Protein AF-A0A3N1AUM2-F1 (afdb_monomer)

Radius of gyration: 38.96 Å; Cα contacts (8 Å, |Δi|>4): 39; chains: 1; bounding box: 107×40×99 Å

pLDDT: mean 77.84, std 18.92, range [30.28, 96.0]

Mean predicted aligned error: 13.77 Å

Structure (mmCIF, N/CA/C/O backbone):
data_AF-A0A3N1AUM2-F1
#
_entry.id   AF-A0A3N1AUM2-F1
#
loop_
_atom_site.group_PDB
_atom_site.id
_atom_site.type_symbol
_atom_site.label_atom_id
_atom_site.label_alt_id
_atom_site.label_comp_id
_atom_site.label_asym_id
_atom_site.label_entity_id
_atom_site.label_seq_id
_atom_site.pdbx_PDB_ins_code
_atom_site.Cartn_x
_atom_site.Cartn_y
_atom_site.Cartn_z
_atom_site.occupancy
_atom_site.B_iso_or_equiv
_atom_site.auth_seq_id
_atom_site.auth_comp_id
_atom_site.auth_asym_id
_atom_site.auth_atom_id
_atom_site.pdbx_PDB_model_num
ATOM 1 N N . MET A 1 1 ? -75.567 -30.368 52.507 1.00 39.22 1 MET A N 1
ATOM 2 C CA . MET A 1 1 ? -74.490 -29.499 51.997 1.00 39.22 1 MET A CA 1
ATOM 3 C C . MET A 1 1 ? -74.625 -28.166 52.707 1.00 39.22 1 MET A C 1
ATOM 5 O O . MET A 1 1 ? -75.623 -27.485 52.512 1.00 39.22 1 MET A O 1
ATOM 9 N N . ALA A 1 2 ? -73.713 -27.932 53.649 1.00 32.44 2 ALA A N 1
ATOM 10 C CA . ALA A 1 2 ? -73.649 -26.784 54.551 1.00 32.44 2 ALA A CA 1
ATOM 11 C C . ALA A 1 2 ? -73.244 -25.521 53.742 1.00 32.44 2 ALA A C 1
ATOM 13 O O . ALA A 1 2 ? -72.422 -25.667 52.841 1.00 32.44 2 ALA A O 1
ATOM 14 N N . TRP A 1 3 ? -73.976 -24.395 53.803 1.00 35.09 3 TRP A N 1
ATOM 15 C CA . TRP A 1 3 ? -73.815 -23.271 54.763 1.00 35.09 3 TRP A CA 1
ATOM 16 C C . TRP A 1 3 ? -72.482 -22.525 54.511 1.00 35.09 3 TRP A C 1
ATOM 18 O O . TRP A 1 3 ? -71.477 -23.166 54.257 1.00 35.09 3 TRP A O 1
ATOM 28 N N . GLU A 1 4 ? -72.317 -21.206 54.534 1.00 30.28 4 GLU A N 1
ATOM 29 C CA . GLU A 1 4 ? -73.130 -20.067 54.933 1.00 30.28 4 GLU A CA 1
ATOM 30 C C . GLU A 1 4 ? -72.373 -18.794 54.515 1.00 30.28 4 GLU A C 1
ATOM 32 O O . GLU A 1 4 ? -71.166 -18.799 54.268 1.00 30.28 4 GLU A O 1
ATOM 37 N N . TRP A 1 5 ? -73.117 -17.703 54.444 1.00 52.31 5 TRP A N 1
ATOM 38 C CA . TRP A 1 5 ? -72.636 -16.337 54.320 1.00 52.31 5 TRP A CA 1
ATOM 39 C C . TRP A 1 5 ? -71.775 -15.930 55.526 1.00 52.31 5 TRP A C 1
ATOM 41 O O . TRP A 1 5 ? -72.015 -16.427 56.620 1.00 52.31 5 TRP A O 1
ATOM 51 N N . VAL A 1 6 ? -70.868 -14.956 55.359 1.00 41.03 6 VAL A N 1
ATOM 52 C CA . VAL A 1 6 ? -70.891 -13.665 56.093 1.00 41.03 6 VAL A CA 1
ATOM 53 C C . VAL A 1 6 ? -69.713 -12.759 55.667 1.00 41.03 6 VAL A C 1
ATOM 55 O O . VAL A 1 6 ? -68.675 -13.256 55.228 1.00 41.03 6 VAL A O 1
ATOM 58 N N . PRO A 1 7 ? -69.903 -11.424 55.717 1.00 50.06 7 PRO A N 1
ATOM 59 C CA . PRO A 1 7 ? -69.240 -10.428 54.883 1.00 50.06 7 PRO A CA 1
ATOM 60 C C . PRO A 1 7 ? -68.310 -9.466 55.658 1.00 50.06 7 PRO A C 1
ATOM 62 O O . PRO A 1 7 ? -68.190 -9.539 56.872 1.00 50.06 7 PRO A O 1
ATOM 65 N N . VAL A 1 8 ? -67.671 -8.573 54.886 1.00 52.91 8 VAL A N 1
ATOM 66 C CA . VAL A 1 8 ? -67.243 -7.171 55.132 1.00 52.91 8 VAL A CA 1
ATOM 67 C C . VAL A 1 8 ? -66.915 -6.685 56.567 1.00 52.91 8 VAL A C 1
ATOM 69 O O . VAL A 1 8 ? -67.683 -6.857 57.503 1.00 52.91 8 VAL A O 1
ATOM 72 N N . VAL A 1 9 ? -65.832 -5.882 56.613 1.00 41.75 9 VAL A N 1
ATOM 73 C CA . VAL A 1 9 ? -65.293 -4.965 57.653 1.00 41.75 9 VAL A CA 1
ATOM 74 C C . VAL A 1 9 ? -64.069 -5.564 58.369 1.00 41.75 9 VAL A C 1
ATOM 76 O O . VAL A 1 9 ? -64.189 -6.513 59.125 1.00 41.75 9 VAL A O 1
ATOM 79 N N . THR A 1 10 ? -62.843 -5.092 58.114 1.00 36.56 10 THR A N 1
ATOM 80 C CA . THR A 1 10 ? -62.288 -3.906 58.790 1.00 36.56 10 THR A CA 1
ATOM 81 C C . THR A 1 10 ? -61.175 -3.224 57.988 1.00 36.56 10 THR A C 1
ATOM 83 O O . THR A 1 10 ? -60.292 -3.845 57.403 1.00 36.56 10 THR A O 1
ATOM 86 N N . ALA A 1 11 ? -61.225 -1.895 58.002 1.00 44.16 11 ALA A N 1
ATOM 87 C CA . ALA A 1 11 ? -60.145 -1.011 57.614 1.00 44.16 11 ALA A CA 1
ATOM 88 C C . ALA A 1 11 ? -58.853 -1.301 58.399 1.00 44.16 11 ALA A C 1
ATOM 90 O O . ALA A 1 11 ? -58.898 -1.510 59.610 1.00 44.16 11 ALA A O 1
ATOM 91 N N . GLY A 1 12 ? -57.708 -1.205 57.722 1.00 37.22 12 GLY A N 1
ATOM 92 C CA . GLY A 1 12 ? -56.402 -1.085 58.367 1.00 37.22 12 GLY A CA 1
ATOM 93 C C . GLY A 1 12 ? -55.324 -1.956 57.731 1.00 37.22 12 GLY A C 1
ATOM 94 O O . GLY A 1 12 ? -55.327 -3.164 57.899 1.00 37.22 12 GLY A O 1
ATOM 95 N N . VAL A 1 13 ? -54.342 -1.301 57.102 1.00 37.47 13 VAL A N 1
ATOM 96 C CA . VAL A 1 13 ? -53.007 -1.841 56.775 1.00 37.47 13 VAL A CA 1
ATOM 97 C C . VAL A 1 13 ? -52.942 -2.804 55.576 1.00 37.47 13 VAL A C 1
ATOM 99 O O . VAL A 1 13 ? -52.982 -4.011 55.746 1.00 37.47 13 VAL A O 1
ATOM 102 N N . ALA A 1 14 ? -52.737 -2.262 54.365 1.00 36.22 14 ALA A N 1
ATOM 103 C CA . ALA A 1 14 ? -51.874 -2.886 53.333 1.00 36.22 14 ALA A CA 1
ATOM 104 C C . ALA A 1 14 ? -51.715 -2.060 52.040 1.00 36.22 14 ALA A C 1
ATOM 106 O O . ALA A 1 14 ? -50.922 -2.434 51.180 1.00 36.22 14 ALA A O 1
ATOM 107 N N . SER A 1 15 ? -52.387 -0.918 51.859 1.00 32.97 15 SER A N 1
ATOM 108 C CA . SER A 1 15 ? -52.157 -0.075 50.669 1.00 32.97 15 SER A CA 1
ATOM 109 C C . SER A 1 15 ? -50.815 0.678 50.684 1.00 32.97 15 SER A C 1
ATOM 111 O O . SER A 1 15 ? -50.447 1.295 49.689 1.00 32.97 15 SER A O 1
ATOM 113 N N . SER A 1 16 ? -50.025 0.572 51.756 1.00 36.84 16 SER A N 1
ATOM 114 C CA . SER A 1 16 ? -48.652 1.087 51.805 1.00 36.84 16 SER A CA 1
ATOM 115 C C . SER A 1 16 ? -47.612 0.143 51.185 1.00 36.84 16 SER A C 1
ATOM 117 O O . SER A 1 16 ? -46.556 0.618 50.769 1.00 36.84 16 SER A O 1
ATOM 119 N N . ILE A 1 17 ? -47.888 -1.162 51.047 1.00 37.62 17 ILE A N 1
ATOM 120 C CA . ILE A 1 17 ? -46.914 -2.106 50.463 1.00 37.62 17 ILE A CA 1
ATOM 121 C C . ILE A 1 17 ? -46.919 -2.021 48.933 1.00 37.62 17 ILE A C 1
ATOM 123 O O . ILE A 1 17 ? -45.854 -2.058 48.322 1.00 37.62 17 ILE A O 1
ATOM 127 N N . ALA A 1 18 ? -48.081 -1.816 48.303 1.00 37.22 18 ALA A N 1
ATOM 128 C CA . ALA A 1 18 ? -48.152 -1.650 46.850 1.00 37.22 18 ALA A CA 1
ATOM 129 C C . ALA A 1 18 ? -47.466 -0.349 46.393 1.00 37.22 18 ALA A C 1
ATOM 131 O O . ALA A 1 18 ? -46.637 -0.381 45.489 1.00 37.22 18 ALA A O 1
ATOM 132 N N . VAL A 1 19 ? -47.709 0.777 47.076 1.00 41.47 19 VAL A N 1
ATOM 133 C CA . VAL A 1 19 ? -47.053 2.058 46.748 1.00 41.47 19 VAL A CA 1
ATOM 134 C C . VAL A 1 19 ? -45.563 2.043 47.120 1.00 41.47 19 VAL A C 1
ATOM 136 O O . VAL A 1 19 ? -44.735 2.540 46.357 1.00 41.47 19 VAL A O 1
ATOM 139 N N . GLY A 1 20 ? -45.190 1.415 48.244 1.00 37.28 20 GLY A N 1
ATOM 140 C CA . GLY A 1 20 ? -43.790 1.234 48.642 1.00 37.28 20 GLY A CA 1
ATOM 141 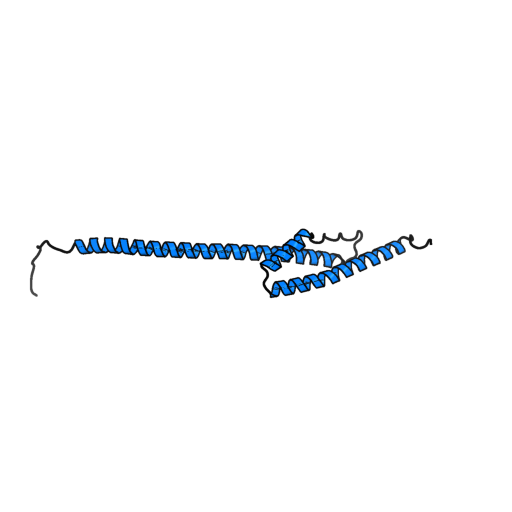C C . GLY A 1 20 ? -43.001 0.343 47.676 1.00 37.28 20 GLY A C 1
ATOM 142 O O . GLY A 1 20 ? -41.868 0.672 47.326 1.00 37.28 20 GLY A O 1
ATOM 143 N N . GLY A 1 21 ? -43.618 -0.734 47.180 1.00 41.56 21 GLY A N 1
ATOM 144 C CA . GLY A 1 21 ? -43.055 -1.620 46.159 1.00 41.56 21 GLY A CA 1
ATOM 145 C C . GLY A 1 21 ? -42.873 -0.931 44.805 1.00 41.56 21 GLY A C 1
ATOM 146 O O . GLY A 1 21 ? -41.842 -1.124 44.164 1.00 41.56 21 GLY A O 1
ATOM 147 N N . THR A 1 22 ? -43.803 -0.060 44.395 1.00 51.31 22 THR A N 1
ATOM 148 C CA . THR A 1 22 ? -43.661 0.739 43.166 1.00 51.31 22 THR A CA 1
ATOM 149 C C . THR A 1 22 ? -42.600 1.835 43.299 1.00 51.31 22 THR A C 1
ATOM 151 O O . THR A 1 22 ? -41.836 2.036 42.362 1.00 51.31 22 THR A O 1
ATOM 154 N N . LEU A 1 23 ? -42.473 2.510 44.449 1.00 51.56 23 LEU A N 1
ATOM 155 C CA . LEU A 1 23 ? -41.428 3.525 44.671 1.00 51.56 23 LEU A CA 1
ATOM 156 C C . LEU A 1 23 ? -40.024 2.914 44.797 1.00 51.56 23 LEU A C 1
ATOM 158 O O . LEU A 1 23 ? -39.072 3.444 44.221 1.00 51.56 23 LEU A O 1
ATOM 162 N N . LEU A 1 24 ? -39.879 1.784 45.497 1.00 52.28 24 LEU A N 1
ATOM 163 C CA . LEU A 1 24 ? -38.610 1.048 45.561 1.00 52.28 24 LEU A CA 1
ATOM 164 C C . LEU A 1 24 ? -38.267 0.402 44.213 1.00 52.28 24 LEU A C 1
ATOM 166 O O . LEU A 1 24 ? -37.113 0.465 43.791 1.00 52.28 24 LEU A O 1
ATOM 170 N N . GLY A 1 25 ? -39.259 -0.137 43.499 1.00 53.44 25 GLY A N 1
ATOM 171 C CA . GLY A 1 25 ? -39.108 -0.659 42.140 1.00 53.44 25 GLY A CA 1
ATOM 172 C C . GLY A 1 25 ? -38.731 0.421 41.123 1.00 53.44 25 GLY A C 1
ATOM 173 O O . GLY A 1 25 ? -37.842 0.197 40.309 1.00 53.44 25 GLY A O 1
ATOM 174 N N . ALA A 1 26 ? -39.313 1.621 41.212 1.00 56.44 26 ALA A N 1
ATOM 175 C CA . ALA A 1 26 ? -38.954 2.763 40.371 1.00 56.44 26 ALA A CA 1
ATOM 176 C C . ALA A 1 26 ? -37.528 3.258 40.658 1.00 56.44 26 ALA A C 1
ATOM 178 O O . ALA A 1 26 ? -36.778 3.560 39.732 1.00 56.44 26 ALA A O 1
ATOM 179 N N . ARG A 1 27 ? -37.106 3.284 41.929 1.00 57.22 27 ARG A N 1
ATOM 180 C CA . ARG A 1 27 ? -35.751 3.714 42.314 1.00 57.22 27 ARG A CA 1
ATOM 181 C C . ARG A 1 27 ? -34.679 2.683 41.937 1.00 57.22 27 ARG A C 1
ATOM 183 O O . ARG A 1 27 ? -33.616 3.060 41.449 1.00 57.22 27 ARG A O 1
ATOM 190 N N . MET A 1 28 ? -34.974 1.390 42.093 1.00 58.41 28 MET A N 1
ATOM 191 C CA . MET A 1 28 ? -34.118 0.293 41.617 1.00 58.41 28 MET A CA 1
ATOM 192 C C . MET A 1 28 ? -34.092 0.220 40.084 1.00 58.41 28 MET A C 1
ATOM 194 O O . MET A 1 28 ? -33.040 -0.034 39.500 1.00 58.41 28 MET A O 1
ATOM 198 N N . GLY A 1 29 ? -35.219 0.514 39.431 1.00 61.00 29 GLY A N 1
ATOM 199 C CA . GLY A 1 29 ? -35.342 0.635 37.982 1.00 61.00 29 GLY A CA 1
ATOM 200 C C . GLY A 1 29 ? -34.513 1.785 37.420 1.00 61.00 29 GLY A C 1
ATOM 201 O O . GLY A 1 29 ? -33.834 1.584 36.423 1.00 61.00 29 GLY A O 1
ATOM 202 N N . HIS A 1 30 ? -34.473 2.943 38.087 1.00 66.56 30 HIS A N 1
ATOM 203 C CA . HIS A 1 30 ? -33.618 4.065 37.685 1.00 66.56 30 HIS A CA 1
ATOM 204 C C . HIS A 1 30 ? -32.129 3.717 37.749 1.00 66.56 30 HIS A C 1
ATOM 206 O O . HIS A 1 30 ? -31.418 3.925 36.771 1.00 66.56 30 HIS A O 1
ATOM 212 N N . LEU A 1 31 ? -31.662 3.099 38.839 1.00 71.94 31 LEU A N 1
ATOM 213 C CA . LEU A 1 31 ? -30.263 2.667 38.946 1.00 71.94 31 LEU A CA 1
ATOM 214 C C . LEU A 1 31 ? -29.914 1.571 37.926 1.00 71.94 31 LEU A C 1
ATOM 216 O O . LEU A 1 31 ? -28.800 1.532 37.403 1.00 71.94 31 LEU A O 1
ATOM 220 N N . HIS A 1 32 ? -30.854 0.673 37.623 1.00 73.12 32 HIS A N 1
ATOM 221 C CA . HIS A 1 32 ? -30.664 -0.358 36.604 1.00 73.12 32 HIS A CA 1
ATOM 222 C C . HIS A 1 32 ? -30.679 0.228 35.184 1.00 73.12 32 HIS A C 1
ATOM 224 O O . HIS A 1 32 ? -29.835 -0.136 34.367 1.00 73.12 32 HIS A O 1
ATOM 230 N N . ALA A 1 33 ? -31.574 1.180 34.913 1.00 73.88 33 ALA A N 1
ATOM 231 C CA . ALA A 1 33 ? -31.668 1.901 33.650 1.00 73.88 33 ALA A CA 1
ATOM 232 C C . ALA A 1 33 ? -30.419 2.751 33.397 1.00 73.88 33 ALA A C 1
ATOM 234 O O . ALA A 1 33 ? -29.895 2.724 32.290 1.00 73.88 33 ALA A O 1
ATOM 235 N N . GLU A 1 34 ? -29.884 3.426 34.416 1.00 78.44 34 GLU A N 1
ATOM 236 C CA . GLU A 1 34 ? -28.617 4.159 34.324 1.00 78.44 34 GLU A CA 1
ATOM 237 C C . GLU A 1 34 ? -27.438 3.224 34.038 1.00 78.44 34 GLU A C 1
ATOM 239 O O . GLU A 1 34 ? -26.602 3.526 33.189 1.00 78.44 34 GLU A O 1
ATOM 244 N N . ARG A 1 35 ? -27.373 2.055 34.689 1.00 79.06 35 ARG A N 1
ATOM 245 C CA . ARG A 1 35 ? -26.326 1.055 34.414 1.00 79.06 35 ARG A CA 1
ATOM 246 C C . ARG A 1 35 ? -26.423 0.498 32.996 1.00 79.06 35 ARG A C 1
ATOM 248 O O . ARG A 1 35 ? -25.400 0.398 32.326 1.00 79.06 35 ARG A O 1
ATOM 255 N N . LEU A 1 36 ? -27.626 0.173 32.525 1.00 82.31 36 LEU A N 1
ATOM 256 C CA . LEU A 1 36 ? -27.867 -0.286 31.153 1.00 82.31 36 LEU A CA 1
ATOM 257 C C . LEU A 1 36 ? -27.560 0.801 30.124 1.00 82.31 36 LEU A C 1
ATOM 259 O O . LEU A 1 36 ? -26.928 0.509 29.114 1.00 82.31 36 LEU A O 1
ATOM 263 N N . ALA A 1 37 ? -27.964 2.045 30.380 1.00 82.31 37 ALA A N 1
ATOM 264 C CA . ALA A 1 37 ? -27.658 3.179 29.518 1.00 82.31 37 ALA A CA 1
ATOM 265 C C . ALA A 1 37 ? -26.144 3.413 29.442 1.00 82.31 37 ALA A C 1
ATOM 267 O O . ALA A 1 37 ? -25.598 3.515 28.349 1.00 82.31 37 ALA A O 1
ATOM 268 N N . ASN A 1 38 ? -25.442 3.394 30.578 1.00 86.31 38 ASN A N 1
ATOM 269 C CA . ASN A 1 38 ? -23.986 3.525 30.614 1.00 86.31 38 ASN A CA 1
ATOM 270 C C . ASN A 1 38 ? -23.277 2.358 29.914 1.00 86.31 38 ASN A C 1
ATOM 272 O O . ASN A 1 38 ? -22.339 2.593 29.157 1.00 86.31 38 ASN A O 1
ATOM 276 N N . ALA A 1 39 ? -23.735 1.119 30.111 1.00 84.88 39 ALA A N 1
ATOM 277 C CA . ALA A 1 39 ? -23.185 -0.049 29.425 1.00 84.88 39 ALA A CA 1
ATOM 278 C C . ALA A 1 39 ? -23.407 0.025 27.904 1.00 84.88 39 ALA A C 1
ATOM 280 O O . ALA A 1 39 ? -22.490 -0.270 27.139 1.00 84.88 39 ALA A O 1
ATOM 281 N N . ARG A 1 40 ? -24.585 0.485 27.456 1.00 82.88 40 ARG A N 1
ATOM 282 C CA . ARG A 1 40 ? -24.869 0.734 26.033 1.00 82.88 40 ARG A CA 1
ATOM 283 C C . ARG A 1 40 ? -23.971 1.826 25.463 1.00 82.88 40 ARG A C 1
ATOM 285 O O . ARG A 1 40 ? -23.325 1.589 24.453 1.00 82.88 40 ARG A O 1
ATOM 292 N N . LEU A 1 41 ? -23.839 2.962 26.148 1.00 88.50 41 LEU A N 1
ATOM 293 C CA . LEU A 1 41 ? -22.955 4.053 25.725 1.00 88.50 41 LEU A CA 1
ATOM 294 C C . LEU A 1 41 ? -21.485 3.613 25.662 1.00 88.50 41 LEU A C 1
ATOM 296 O O . LEU A 1 41 ? -20.755 4.014 24.758 1.00 88.50 41 LEU A O 1
ATOM 300 N N . GLN A 1 42 ? -21.025 2.789 26.608 1.00 89.69 42 GLN A N 1
ATOM 301 C CA . GLN A 1 42 ? -19.677 2.217 26.567 1.00 89.69 42 GLN A CA 1
ATOM 302 C C . GLN A 1 42 ? -19.504 1.273 25.376 1.00 89.69 42 GLN A C 1
ATOM 304 O O . GLN A 1 42 ? -18.511 1.381 24.659 1.00 89.69 42 GLN A O 1
ATOM 309 N N . 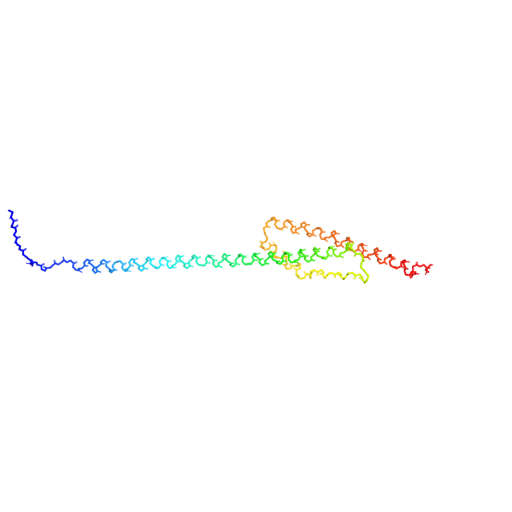HIS A 1 43 ? -20.474 0.394 25.131 1.00 89.81 43 HIS A N 1
ATOM 310 C CA . HIS A 1 43 ? -20.446 -0.519 23.994 1.00 89.81 43 HIS A CA 1
ATOM 311 C C . HIS A 1 43 ? -20.446 0.231 22.655 1.00 89.81 43 HIS A C 1
ATOM 313 O O . HIS A 1 43 ? -19.609 -0.041 21.800 1.00 89.81 43 HIS A O 1
ATOM 319 N N . GLU A 1 44 ? -21.303 1.241 22.503 1.00 89.81 44 GLU A N 1
ATOM 320 C CA . GLU A 1 44 ? -21.350 2.104 21.318 1.00 89.81 44 GLU A CA 1
ATOM 321 C C . GLU A 1 44 ? -20.020 2.827 21.080 1.00 89.81 44 GLU A C 1
ATOM 323 O O . GLU A 1 44 ? -19.560 2.918 19.943 1.00 89.81 44 GLU A O 1
ATOM 328 N N . ARG A 1 45 ? -19.347 3.295 22.140 1.00 91.31 45 ARG A N 1
ATOM 329 C CA . ARG A 1 45 ? -18.014 3.913 22.024 1.00 91.31 45 ARG A CA 1
ATOM 330 C C . ARG A 1 45 ? -16.961 2.930 21.521 1.00 91.31 45 ARG A C 1
ATOM 332 O O . ARG A 1 45 ? -16.134 3.324 20.698 1.00 91.31 45 ARG A O 1
ATOM 339 N N . VAL A 1 46 ? -16.987 1.687 22.003 1.00 92.81 46 VAL A N 1
ATOM 340 C CA . VAL A 1 46 ? -16.073 0.626 21.550 1.00 92.81 46 VAL A CA 1
ATOM 341 C C . VAL A 1 46 ? -16.338 0.298 20.082 1.00 92.81 46 VAL A C 1
ATOM 343 O O . VAL A 1 46 ? -15.417 0.383 19.275 1.00 92.81 46 VAL A O 1
ATOM 346 N N . LEU A 1 47 ? -17.598 0.065 19.706 1.00 93.94 47 LEU A N 1
ATOM 347 C CA . LEU A 1 47 ? -17.980 -0.187 18.314 1.00 93.94 47 LEU A CA 1
ATOM 348 C C . LEU A 1 47 ? -17.574 0.966 17.387 1.00 93.94 47 LEU A C 1
ATOM 350 O O . LEU A 1 47 ? -17.022 0.740 16.313 1.00 93.94 47 LEU A O 1
ATOM 354 N N . ALA A 1 48 ? -17.780 2.214 17.811 1.00 93.44 48 ALA A N 1
ATOM 355 C CA . ALA A 1 48 ? -17.381 3.384 17.037 1.00 93.44 48 ALA A CA 1
ATOM 356 C C . ALA A 1 48 ? -15.853 3.529 16.915 1.00 93.44 48 ALA A C 1
ATOM 358 O O . ALA A 1 48 ? -15.360 4.118 15.949 1.00 93.44 48 ALA A O 1
ATOM 359 N N . ALA A 1 49 ? -15.080 3.058 17.896 1.00 93.12 49 ALA A N 1
ATOM 360 C CA . ALA A 1 49 ? -13.622 3.031 17.818 1.00 93.12 49 ALA A CA 1
ATOM 361 C C . ALA A 1 49 ? -13.137 1.932 16.860 1.00 93.12 49 ALA A C 1
ATOM 363 O O . ALA A 1 49 ? -12.282 2.203 16.011 1.00 93.12 49 ALA A O 1
ATOM 364 N N . ASP A 1 50 ? -13.731 0.741 16.941 1.00 92.81 50 ASP A N 1
ATOM 365 C CA . ASP A 1 50 ? -13.411 -0.394 16.076 1.00 92.81 50 ASP A CA 1
ATOM 366 C C . ASP A 1 50 ? -13.772 -0.115 14.618 1.00 92.81 50 ASP A C 1
ATOM 368 O O . ASP A 1 50 ? -12.936 -0.316 13.738 1.00 92.81 50 ASP A O 1
ATOM 372 N N . ALA A 1 51 ? -14.949 0.460 14.356 1.00 93.44 51 ALA A N 1
ATOM 373 C CA . ALA A 1 51 ? -15.361 0.862 13.013 1.00 93.44 51 ALA A CA 1
ATOM 374 C C . ALA A 1 51 ? -14.372 1.862 12.394 1.00 93.44 51 ALA A C 1
ATOM 376 O O . ALA A 1 51 ? -13.920 1.689 11.264 1.00 93.44 51 ALA A O 1
ATOM 377 N N . ARG A 1 52 ? -13.942 2.875 13.161 1.00 92.12 52 ARG A N 1
ATOM 378 C CA . ARG A 1 52 ? -12.925 3.840 12.704 1.00 92.12 52 ARG A CA 1
ATOM 379 C C . ARG A 1 52 ? -11.569 3.187 12.451 1.00 92.12 52 ARG A C 1
ATOM 381 O O . ARG A 1 52 ? -10.835 3.627 11.570 1.00 92.12 52 ARG A O 1
ATOM 388 N N . ARG A 1 53 ? -11.203 2.168 13.232 1.00 91.00 53 ARG A N 1
ATOM 389 C CA . ARG A 1 53 ? -9.964 1.413 13.025 1.00 91.00 53 ARG A CA 1
ATOM 390 C C . ARG A 1 53 ? -10.044 0.573 11.754 1.00 91.00 53 ARG A C 1
ATOM 392 O O . ARG A 1 53 ? -9.116 0.634 10.959 1.00 91.00 53 ARG A O 1
ATOM 399 N N . GLN A 1 54 ? -11.136 -0.159 11.554 1.00 93.00 54 GLN A N 1
ATOM 400 C CA . GLN A 1 54 ? -11.364 -0.959 10.350 1.00 93.00 54 GLN A CA 1
ATOM 401 C C . GLN A 1 54 ? -11.383 -0.092 9.092 1.00 93.00 54 GLN A C 1
ATOM 403 O O . GLN A 1 54 ? -10.752 -0.465 8.111 1.00 93.00 54 GLN A O 1
ATOM 408 N N . GLN A 1 55 ? -12.001 1.089 9.155 1.00 92.94 55 GLN A N 1
ATOM 409 C CA . GLN A 1 55 ? -12.010 2.043 8.048 1.00 92.94 55 GLN A CA 1
ATOM 410 C C . GLN A 1 55 ? -10.596 2.505 7.660 1.00 92.94 55 GLN A C 1
ATOM 412 O O . GLN A 1 55 ? -10.234 2.482 6.492 1.00 92.94 55 GLN A O 1
ATOM 417 N N . ARG A 1 56 ? -9.748 2.863 8.634 1.00 90.81 56 ARG A N 1
ATOM 418 C CA . ARG A 1 56 ? -8.353 3.239 8.334 1.00 90.81 56 ARG A CA 1
ATOM 419 C C . ARG A 1 56 ? -7.543 2.078 7.757 1.00 90.81 56 ARG A C 1
ATOM 421 O O . ARG A 1 56 ? -6.669 2.299 6.927 1.00 90.81 56 ARG A O 1
ATOM 428 N N . LEU A 1 57 ? -7.813 0.849 8.207 1.00 93.19 57 LEU A N 1
ATOM 429 C CA . LEU A 1 57 ? -7.172 -0.346 7.656 1.00 93.19 57 LEU A CA 1
ATOM 430 C C . LEU A 1 57 ? -7.614 -0.596 6.213 1.00 93.19 57 LEU A C 1
ATOM 432 O O . LEU A 1 57 ? -6.761 -0.844 5.367 1.00 93.19 57 LEU A O 1
ATOM 436 N N . SER A 1 58 ? -8.916 -0.530 5.924 1.00 93.00 58 SER A N 1
ATOM 437 C CA . SER A 1 58 ? -9.429 -0.759 4.572 1.00 93.00 58 SER A CA 1
ATOM 438 C C . SER A 1 58 ? -8.887 0.279 3.593 1.00 93.00 58 SER A C 1
ATOM 440 O O . SER A 1 58 ? -8.383 -0.100 2.541 1.00 93.00 58 SER A O 1
ATOM 442 N N . GLU A 1 59 ? -8.887 1.559 3.971 1.00 93.38 59 GLU A N 1
ATOM 443 C CA . GLU A 1 59 ? -8.286 2.639 3.182 1.00 93.38 59 GLU A CA 1
ATOM 444 C C . GLU A 1 59 ? -6.795 2.385 2.916 1.00 93.38 59 GLU A C 1
ATOM 446 O O . GLU A 1 59 ? -6.354 2.463 1.770 1.00 93.38 59 GLU A O 1
ATOM 451 N N . ALA A 1 60 ? -6.031 1.983 3.938 1.00 93.31 60 ALA A N 1
ATOM 452 C CA . ALA A 1 60 ? -4.615 1.657 3.780 1.00 93.31 60 ALA A CA 1
ATOM 453 C C . ALA A 1 60 ? -4.369 0.502 2.794 1.00 93.31 60 ALA A C 1
ATOM 455 O O . ALA A 1 60 ? -3.442 0.569 1.984 1.00 93.31 60 ALA A O 1
ATOM 456 N N . TYR A 1 61 ? -5.193 -0.549 2.840 1.00 93.62 61 TYR A N 1
ATOM 457 C CA . TYR A 1 61 ? -5.078 -1.679 1.916 1.00 93.62 61 TYR A CA 1
ATOM 458 C C . TYR A 1 61 ? -5.487 -1.320 0.490 1.00 93.62 61 TYR A C 1
ATOM 460 O O . TYR A 1 61 ? -4.833 -1.766 -0.450 1.00 93.62 61 TYR A O 1
ATOM 468 N N . VAL A 1 62 ? -6.529 -0.506 0.317 1.00 96.00 62 VAL A N 1
ATOM 469 C CA . VAL A 1 62 ? -6.950 -0.031 -1.007 1.00 96.00 62 VAL A CA 1
ATOM 470 C C . VAL A 1 62 ? -5.847 0.807 -1.647 1.00 96.00 62 VAL A C 1
ATOM 472 O O . VAL A 1 62 ? -5.507 0.575 -2.804 1.00 96.00 62 VAL A O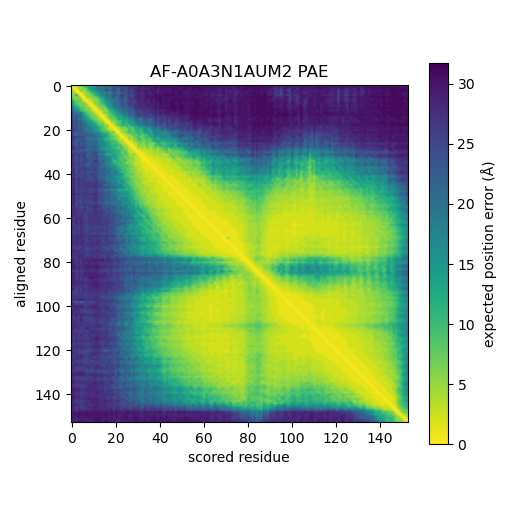 1
ATOM 475 N N . GLU A 1 63 ? -5.230 1.724 -0.899 1.00 95.12 63 GLU A N 1
ATOM 476 C CA . GLU A 1 63 ? -4.119 2.529 -1.419 1.00 95.12 63 GLU A CA 1
ATOM 477 C C . GLU A 1 63 ? -2.896 1.684 -1.790 1.00 95.12 63 GLU A C 1
ATOM 479 O O . GLU A 1 63 ? -2.262 1.930 -2.819 1.00 95.12 63 GLU A O 1
ATOM 484 N N . LEU A 1 64 ? -2.571 0.673 -0.977 1.00 94.56 64 LEU A N 1
ATOM 485 C CA . LEU A 1 64 ? -1.499 -0.268 -1.287 1.00 94.56 64 LEU A CA 1
ATOM 486 C C . LEU A 1 64 ? -1.781 -1.028 -2.589 1.00 94.56 64 LEU A C 1
ATOM 488 O O . LEU A 1 64 ? -0.905 -1.101 -3.451 1.00 94.56 64 LEU A O 1
ATOM 492 N N . LEU A 1 65 ? -2.990 -1.573 -2.737 1.00 94.81 65 LEU A N 1
ATOM 493 C CA . LEU A 1 65 ? -3.388 -2.318 -3.932 1.00 94.81 65 LEU A CA 1
ATOM 494 C C . LEU A 1 65 ? -3.329 -1.445 -5.182 1.00 94.81 65 LEU A C 1
ATOM 496 O O . LEU A 1 65 ? -2.779 -1.869 -6.188 1.00 94.81 65 LEU A O 1
ATOM 500 N N . ASP A 1 66 ? -3.814 -0.211 -5.102 1.00 95.12 66 ASP A N 1
ATOM 501 C CA . ASP A 1 66 ? -3.790 0.745 -6.209 1.00 95.12 66 ASP A CA 1
ATOM 502 C C . ASP A 1 66 ? -2.352 1.016 -6.707 1.00 95.12 66 ASP A C 1
ATOM 504 O O . ASP A 1 66 ? -2.081 1.013 -7.909 1.00 95.12 66 ASP A O 1
ATOM 508 N N . VAL A 1 67 ? -1.377 1.158 -5.800 1.00 94.06 67 VAL A N 1
ATOM 509 C CA . VAL A 1 67 ? 0.036 1.295 -6.200 1.00 94.06 67 VAL A CA 1
ATOM 510 C C . VAL A 1 67 ? 0.591 0.010 -6.817 1.00 94.06 67 VAL A C 1
ATOM 512 O O . VAL A 1 67 ? 1.301 0.085 -7.821 1.00 94.06 67 VAL A O 1
ATOM 515 N N . VAL A 1 68 ? 0.289 -1.156 -6.241 1.00 93.50 68 VAL A N 1
ATOM 516 C CA . VAL A 1 68 ? 0.798 -2.447 -6.734 1.00 93.50 68 VAL A CA 1
ATOM 517 C C . VAL A 1 68 ? 0.227 -2.772 -8.115 1.00 93.50 68 VAL A C 1
ATOM 519 O O . VAL A 1 68 ? 0.992 -3.122 -9.011 1.00 93.50 68 VAL A O 1
ATOM 522 N N . GLU A 1 69 ? -1.078 -2.596 -8.314 1.00 92.88 69 GLU A N 1
ATOM 523 C CA . GLU A 1 69 ? -1.755 -2.792 -9.601 1.00 92.88 69 GLU A CA 1
ATOM 524 C C . GLU A 1 69 ? -1.265 -1.788 -10.645 1.00 92.88 69 GLU A C 1
ATOM 526 O O . GLU A 1 69 ? -0.950 -2.170 -11.770 1.00 92.88 69 GLU A O 1
ATOM 531 N N . GLY A 1 70 ? -1.100 -0.514 -10.272 1.00 91.38 70 GLY A N 1
ATOM 532 C CA . GLY A 1 70 ? -0.542 0.494 -11.176 1.00 91.38 70 GLY A CA 1
ATOM 533 C C . GLY A 1 70 ? 0.870 0.138 -11.650 1.00 91.38 70 GLY A C 1
ATOM 534 O O . GLY A 1 70 ? 1.198 0.289 -12.827 1.00 91.38 70 GLY A O 1
ATOM 535 N N . VAL A 1 71 ? 1.704 -0.395 -10.753 1.00 90.56 71 VAL A N 1
ATOM 536 C CA . VAL A 1 71 ? 3.028 -0.919 -11.109 1.00 90.56 71 VAL A CA 1
ATOM 537 C C . VAL A 1 71 ? 2.933 -2.172 -11.980 1.00 90.56 71 VAL A C 1
ATOM 539 O O . VAL A 1 71 ? 3.716 -2.296 -12.919 1.00 90.56 71 VAL A O 1
ATOM 542 N N . GLY A 1 72 ? 2.013 -3.092 -11.682 1.00 89.00 72 GLY A N 1
ATOM 543 C CA . GLY A 1 72 ? 1.805 -4.315 -12.460 1.00 89.00 72 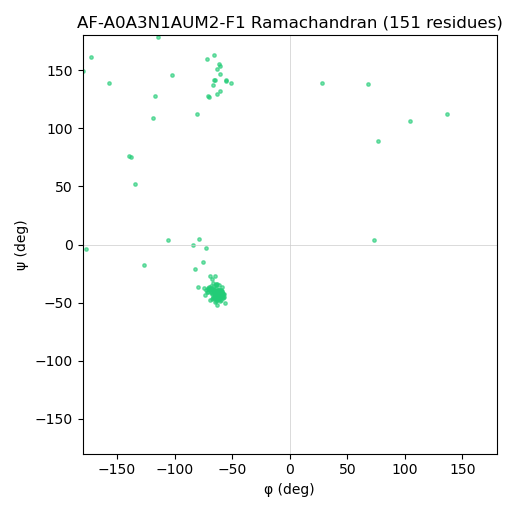GLY A CA 1
ATOM 544 C C . GLY A 1 72 ? 1.344 -4.025 -13.887 1.00 89.00 72 GLY A C 1
ATOM 545 O O . GLY A 1 72 ? 1.863 -4.597 -14.843 1.00 89.00 72 GLY A O 1
ATOM 546 N N . TYR A 1 73 ? 0.433 -3.068 -14.048 1.00 89.25 73 TYR A N 1
ATOM 547 C CA . TYR A 1 73 ? -0.003 -2.598 -15.357 1.00 89.25 73 TYR A CA 1
ATOM 548 C C . TYR A 1 73 ? 1.146 -1.939 -16.129 1.00 89.25 73 TYR A C 1
ATOM 550 O O . TYR A 1 73 ? 1.353 -2.223 -17.308 1.00 89.25 73 TYR A O 1
ATOM 558 N N . TRP A 1 74 ? 1.953 -1.115 -15.452 1.00 90.19 74 TRP A N 1
ATOM 559 C CA . TRP A 1 74 ? 3.147 -0.528 -16.056 1.00 90.19 74 TRP A CA 1
ATOM 560 C C . TRP A 1 74 ? 4.184 -1.563 -16.481 1.00 90.19 74 TRP A C 1
ATOM 562 O O . TRP A 1 74 ? 4.707 -1.471 -17.589 1.00 90.19 74 TRP A O 1
ATOM 572 N N . SER A 1 75 ? 4.474 -2.558 -15.643 1.00 87.56 75 SER A N 1
ATOM 573 C CA . SER A 1 75 ? 5.463 -3.579 -15.983 1.00 87.56 75 SER A CA 1
ATOM 574 C C . SER A 1 75 ? 5.000 -4.462 -17.140 1.00 87.56 75 SER A C 1
ATOM 576 O O . SER A 1 75 ? 5.814 -4.793 -17.999 1.00 87.56 75 SER A O 1
ATOM 578 N N . ALA A 1 76 ? 3.707 -4.787 -17.213 1.00 86.38 76 ALA A N 1
ATOM 579 C CA . ALA A 1 76 ? 3.131 -5.524 -18.336 1.00 86.38 76 ALA A CA 1
ATOM 580 C C . ALA A 1 76 ? 3.238 -4.747 -19.661 1.00 86.38 76 ALA A C 1
ATOM 582 O O . ALA A 1 76 ? 3.464 -5.346 -20.709 1.00 86.38 76 ALA A O 1
ATOM 583 N N . ALA A 1 77 ? 3.137 -3.417 -19.613 1.00 87.00 77 ALA A N 1
ATOM 584 C CA . ALA A 1 77 ? 3.265 -2.561 -20.789 1.00 87.00 77 ALA A CA 1
ATOM 585 C C . ALA A 1 77 ? 4.716 -2.389 -21.288 1.00 87.00 77 ALA A C 1
ATOM 587 O O . ALA A 1 77 ? 4.915 -1.938 -22.412 1.00 87.00 77 ALA A O 1
ATOM 588 N N . LEU A 1 78 ? 5.738 -2.746 -20.496 1.00 82.56 78 LEU A N 1
ATOM 589 C CA . LEU A 1 78 ? 7.147 -2.642 -20.918 1.00 82.56 78 LEU A CA 1
ATOM 590 C C . LEU A 1 78 ? 7.533 -3.633 -22.017 1.00 82.56 78 LEU A C 1
ATOM 592 O O . LEU A 1 78 ? 8.488 -3.383 -22.750 1.00 82.56 78 LEU A O 1
ATOM 596 N N . TYR A 1 79 ? 6.846 -4.771 -22.091 1.00 77.69 79 TYR A N 1
ATOM 597 C CA . TYR A 1 79 ? 7.110 -5.801 -23.088 1.00 77.69 79 TYR A CA 1
ATOM 598 C C . TYR A 1 79 ? 5.778 -6.329 -23.628 1.00 77.69 79 TYR A C 1
ATOM 600 O O . TYR A 1 79 ? 5.316 -7.396 -23.209 1.00 77.69 79 TYR A O 1
ATOM 608 N N . PRO A 1 80 ? 5.109 -5.547 -24.495 1.00 77.56 80 PRO A N 1
ATOM 609 C CA . PRO A 1 80 ? 3.798 -5.909 -24.994 1.00 77.56 80 PRO A CA 1
ATOM 610 C C . PRO A 1 80 ? 3.895 -7.184 -25.835 1.00 77.56 80 PRO A C 1
ATOM 612 O O . PRO A 1 80 ? 4.840 -7.398 -26.590 1.00 77.56 80 PRO A O 1
ATOM 615 N N . MET A 1 81 ? 2.888 -8.047 -25.708 1.00 78.75 81 MET A N 1
ATOM 616 C CA . MET A 1 81 ? 2.810 -9.285 -26.490 1.00 78.75 81 MET A CA 1
ATOM 617 C C . MET A 1 81 ? 2.652 -9.010 -27.995 1.00 78.75 81 MET A C 1
ATOM 619 O O . MET A 1 81 ? 3.034 -9.842 -28.815 1.00 78.75 81 MET A O 1
ATOM 623 N N . MET A 1 82 ? 2.075 -7.860 -28.355 1.00 77.56 82 MET A N 1
ATOM 624 C CA . MET A 1 82 ? 1.930 -7.401 -29.733 1.00 77.56 82 MET A CA 1
ATOM 625 C C . MET A 1 82 ? 2.721 -6.111 -29.917 1.00 77.56 82 MET A C 1
ATOM 627 O O . MET A 1 82 ? 2.525 -5.159 -29.165 1.00 77.56 82 MET A O 1
ATOM 631 N N . ASP A 1 83 ? 3.581 -6.084 -30.929 1.00 75.38 83 ASP A N 1
ATOM 632 C CA . ASP A 1 83 ? 4.287 -4.874 -31.339 1.00 75.38 83 ASP A CA 1
ATOM 633 C C . ASP A 1 83 ? 3.331 -4.041 -32.207 1.00 75.38 83 ASP A C 1
ATOM 635 O O . ASP A 1 83 ? 2.892 -4.496 -33.268 1.00 75.38 83 ASP A O 1
ATOM 639 N N . THR A 1 84 ? 2.910 -2.877 -31.713 1.00 78.12 84 THR A N 1
ATOM 640 C CA . THR A 1 84 ? 1.982 -1.981 -32.420 1.00 78.12 84 THR A CA 1
ATOM 641 C C . THR A 1 84 ? 2.741 -0.815 -33.046 1.00 78.12 84 THR A C 1
ATOM 643 O O . THR A 1 84 ? 3.695 -0.314 -32.459 1.00 78.12 84 THR A O 1
ATOM 646 N N . ASP A 1 85 ? 2.286 -0.348 -34.212 1.00 76.81 85 ASP A N 1
ATOM 647 C CA . ASP A 1 85 ? 2.757 0.894 -34.838 1.00 76.81 85 ASP A CA 1
ATOM 648 C C . ASP A 1 85 ? 1.568 1.872 -34.977 1.00 76.81 85 ASP A C 1
ATOM 650 O O . ASP A 1 85 ? 0.645 1.591 -35.752 1.00 76.81 85 ASP A O 1
ATOM 654 N N . PRO A 1 86 ? 1.513 2.975 -34.200 1.00 75.06 86 PRO A N 1
ATOM 655 C CA . PRO A 1 86 ? 2.543 3.453 -33.277 1.00 75.06 86 PRO A CA 1
ATOM 656 C C . PRO A 1 86 ? 2.685 2.587 -32.006 1.00 75.06 86 PRO A C 1
ATOM 658 O O . PRO A 1 86 ? 1.745 1.870 -31.633 1.00 75.06 86 PRO A O 1
ATOM 661 N N . PRO A 1 87 ? 3.838 2.671 -31.311 1.00 76.44 87 PRO A N 1
ATOM 662 C CA . PRO A 1 87 ? 4.069 1.954 -30.061 1.00 76.44 87 PRO A CA 1
ATOM 663 C C . PRO A 1 87 ? 2.995 2.269 -29.022 1.00 76.44 87 PRO A C 1
ATOM 665 O O . PRO A 1 87 ? 2.574 3.419 -28.880 1.00 76.44 87 PRO A O 1
ATOM 668 N N . GLN A 1 88 ? 2.573 1.251 -28.271 1.00 76.75 88 GLN A N 1
ATOM 669 C CA . GLN A 1 88 ? 1.616 1.437 -27.188 1.00 76.75 88 GLN A CA 1
ATOM 670 C C . GLN A 1 88 ? 2.180 2.403 -26.137 1.00 76.75 88 GLN A C 1
ATOM 672 O O . GLN A 1 88 ? 3.320 2.267 -25.686 1.00 76.75 88 GLN A O 1
ATOM 677 N N . GLU A 1 89 ? 1.371 3.383 -25.731 1.00 80.75 89 GLU A N 1
ATOM 678 C CA . GLU A 1 89 ? 1.770 4.325 -24.690 1.00 80.75 89 GLU A CA 1
ATOM 679 C C . GLU A 1 89 ? 1.992 3.599 -23.361 1.00 80.75 89 GLU A C 1
ATOM 681 O O . GLU A 1 89 ? 1.143 2.843 -22.879 1.00 80.75 89 GLU A O 1
ATOM 686 N N . LEU A 1 90 ? 3.147 3.859 -22.748 1.00 81.56 90 LEU A N 1
ATOM 687 C CA . LEU A 1 90 ? 3.453 3.352 -21.420 1.00 81.56 90 LEU A CA 1
ATOM 688 C C . LEU A 1 90 ? 2.579 4.081 -20.395 1.00 81.56 90 LEU A C 1
ATOM 690 O O . LEU A 1 90 ? 2.617 5.315 -20.334 1.00 81.56 90 LEU A O 1
ATOM 694 N N . PRO A 1 91 ? 1.837 3.356 -19.544 1.00 85.12 91 PRO A N 1
ATOM 695 C CA . PRO A 1 91 ? 1.085 3.997 -18.485 1.00 85.12 91 PRO A CA 1
ATOM 696 C C . PRO A 1 91 ? 2.041 4.705 -17.518 1.00 85.12 91 PRO A C 1
ATOM 698 O O . PRO A 1 91 ? 3.188 4.284 -17.338 1.00 85.12 91 PRO A O 1
ATOM 701 N N . PRO A 1 92 ? 1.602 5.789 -16.867 1.00 85.38 92 PRO A N 1
ATOM 702 C CA . PRO A 1 92 ? 2.444 6.469 -15.905 1.00 85.38 92 PRO A CA 1
A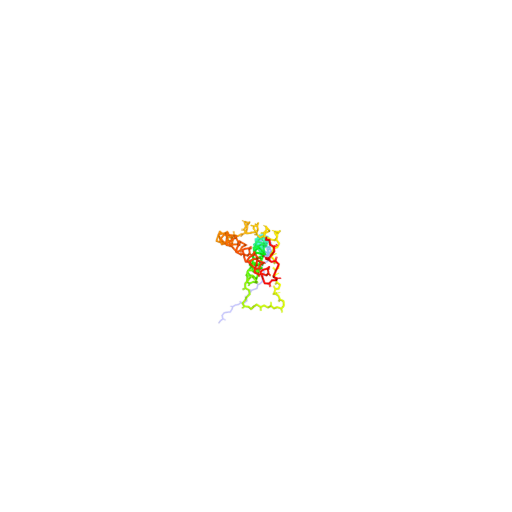TOM 703 C C . PRO A 1 92 ? 2.679 5.570 -14.688 1.00 85.38 92 PRO A C 1
ATOM 705 O O . PRO A 1 92 ? 1.754 4.962 -14.148 1.00 85.38 92 PRO A O 1
ATOM 708 N N . LEU A 1 93 ? 3.922 5.533 -14.211 1.00 87.12 93 LEU A N 1
ATOM 709 C CA . LEU A 1 93 ? 4.215 4.970 -12.897 1.00 87.12 93 LEU A CA 1
ATOM 710 C C . LEU A 1 93 ? 3.460 5.758 -11.812 1.00 87.12 93 LEU A C 1
ATOM 712 O O . LEU A 1 93 ? 3.337 6.983 -11.925 1.00 87.12 93 LEU A O 1
ATOM 716 N N . PRO A 1 94 ? 3.020 5.101 -10.721 1.00 89.62 94 PRO A N 1
ATOM 717 C CA . PRO A 1 94 ? 2.480 5.804 -9.564 1.00 89.62 94 PRO A CA 1
ATOM 718 C C . PRO A 1 94 ? 3.435 6.904 -9.090 1.00 89.62 94 PRO A C 1
ATOM 720 O O . PRO A 1 94 ? 4.651 6.698 -9.050 1.00 89.62 94 PRO A O 1
ATOM 723 N N . SER A 1 95 ? 2.903 8.070 -8.715 1.00 89.94 95 SER A N 1
ATOM 724 C CA . SER A 1 95 ? 3.734 9.200 -8.285 1.00 89.94 95 SER A CA 1
ATOM 725 C C . SER A 1 95 ? 4.576 8.851 -7.051 1.00 89.94 95 SER A C 1
ATOM 727 O O . SER A 1 95 ? 4.204 7.998 -6.240 1.00 89.94 95 SER A O 1
ATOM 729 N N . LEU A 1 96 ? 5.714 9.533 -6.883 1.00 88.31 96 LEU A N 1
ATOM 730 C CA . LEU A 1 96 ? 6.575 9.335 -5.712 1.00 88.31 96 LEU A CA 1
ATOM 731 C C . LEU A 1 96 ? 5.822 9.626 -4.407 1.00 88.31 96 LEU A C 1
ATOM 733 O O . LEU A 1 96 ? 5.955 8.880 -3.444 1.00 88.31 96 LEU A O 1
ATOM 737 N N . GLU A 1 97 ? 4.992 10.669 -4.395 1.00 90.69 97 GLU A N 1
ATOM 738 C CA . GLU A 1 97 ? 4.144 11.013 -3.253 1.00 90.69 97 GLU A CA 1
ATOM 739 C C . GLU A 1 97 ? 3.219 9.852 -2.866 1.00 90.69 97 GLU A C 1
ATOM 741 O O . GLU A 1 97 ? 3.147 9.479 -1.695 1.00 90.69 97 GLU A O 1
ATOM 746 N N . LYS A 1 98 ? 2.579 9.216 -3.855 1.00 91.06 98 LYS A N 1
ATOM 747 C CA . LYS A 1 98 ? 1.701 8.063 -3.631 1.00 91.06 98 LYS A CA 1
ATOM 748 C C . LYS A 1 98 ? 2.479 6.858 -3.096 1.00 91.06 98 LYS A C 1
ATOM 750 O O . LYS A 1 98 ? 2.031 6.216 -2.151 1.00 91.06 98 LYS A O 1
ATOM 755 N N . GLN A 1 99 ? 3.671 6.592 -3.635 1.00 90.19 99 GLN A N 1
ATOM 756 C CA . GLN A 1 99 ? 4.557 5.528 -3.144 1.00 90.19 99 GLN A CA 1
ATOM 757 C C . GLN A 1 99 ? 4.979 5.765 -1.682 1.00 90.19 99 GLN A C 1
ATOM 759 O O . GLN A 1 99 ? 4.914 4.851 -0.860 1.00 90.19 99 GLN A O 1
ATOM 764 N N . VAL A 1 100 ? 5.365 6.998 -1.331 1.00 92.00 100 VAL A N 1
ATOM 765 C CA . VAL A 1 100 ? 5.747 7.374 0.043 1.00 92.00 100 VAL A CA 1
ATOM 766 C C . VAL A 1 100 ? 4.559 7.260 0.998 1.00 92.00 100 VAL A C 1
ATOM 768 O O . VAL A 1 100 ? 4.706 6.733 2.102 1.00 92.00 100 VAL A O 1
ATOM 771 N N . ARG A 1 101 ? 3.371 7.703 0.571 1.00 93.12 101 ARG A N 1
ATOM 772 C CA . ARG A 1 101 ? 2.137 7.583 1.355 1.00 93.12 101 ARG A CA 1
ATOM 773 C C . ARG A 1 101 ? 1.805 6.122 1.657 1.00 93.12 101 ARG A C 1
ATOM 775 O O . ARG A 1 101 ? 1.589 5.783 2.818 1.00 93.12 101 ARG A O 1
ATOM 782 N N . VAL A 1 102 ? 1.848 5.246 0.653 1.00 94.31 102 VAL A N 1
ATOM 783 C CA . VAL A 1 102 ? 1.618 3.805 0.843 1.00 94.31 102 VAL A CA 1
ATOM 784 C C . VAL A 1 102 ? 2.656 3.189 1.776 1.00 94.31 102 VAL A C 1
ATOM 786 O O . VAL A 1 102 ? 2.286 2.462 2.696 1.00 94.31 102 VAL A O 1
ATOM 789 N N . GLN A 1 103 ? 3.939 3.532 1.629 1.00 92.44 103 GLN A N 1
ATOM 790 C CA . GLN A 1 103 ? 4.983 3.065 2.545 1.00 92.44 103 GLN A CA 1
ATOM 791 C C . GLN A 1 103 ? 4.684 3.462 4.001 1.00 92.44 103 GLN A C 1
ATOM 793 O O . GLN A 1 103 ? 4.842 2.645 4.915 1.00 92.44 103 GLN A O 1
ATOM 798 N N . ALA A 1 104 ? 4.231 4.697 4.235 1.00 94.12 104 ALA A N 1
ATOM 799 C CA . ALA A 1 104 ? 3.843 5.159 5.564 1.00 94.12 104 ALA A CA 1
ATOM 800 C C . ALA A 1 104 ? 2.630 4.383 6.105 1.00 94.12 104 ALA A C 1
ATOM 802 O O . ALA A 1 104 ? 2.646 3.947 7.258 1.00 94.12 104 ALA A O 1
ATOM 803 N N . LEU A 1 105 ? 1.615 4.141 5.270 1.00 94.31 105 LEU A N 1
ATOM 804 C CA . LEU A 1 105 ? 0.419 3.378 5.640 1.00 94.31 105 LEU A CA 1
ATOM 805 C C . LEU A 1 105 ? 0.743 1.922 5.984 1.00 94.31 105 LEU A C 1
ATOM 807 O O . LEU A 1 105 ? 0.314 1.434 7.028 1.00 94.31 105 LEU A O 1
ATOM 811 N N . VAL A 1 106 ? 1.558 1.244 5.175 1.00 94.00 106 VAL A N 1
ATOM 812 C CA . VAL A 1 106 ? 2.016 -0.128 5.449 1.00 94.00 106 VAL A CA 1
ATOM 813 C C . VAL A 1 106 ? 2.812 -0.194 6.752 1.00 94.00 106 VAL A C 1
ATOM 815 O O . VAL A 1 106 ? 2.645 -1.123 7.543 1.00 94.00 106 VAL A O 1
ATOM 818 N N . THR A 1 107 ? 3.640 0.816 7.021 1.00 92.56 107 THR A N 1
ATOM 819 C CA . THR A 1 107 ? 4.417 0.892 8.266 1.00 92.56 107 THR A CA 1
ATOM 820 C C . THR A 1 107 ? 3.502 1.071 9.483 1.00 92.56 107 THR A C 1
ATOM 822 O O . THR A 1 107 ? 3.656 0.365 10.480 1.00 92.56 107 THR A O 1
ATOM 825 N N . ALA A 1 108 ? 2.522 1.974 9.396 1.00 92.31 108 ALA A N 1
ATOM 826 C CA . ALA A 1 108 ? 1.621 2.298 10.501 1.00 92.31 108 ALA A CA 1
ATOM 827 C C . ALA A 1 108 ? 0.570 1.208 10.773 1.00 92.31 108 ALA A C 1
ATOM 829 O O . ALA A 1 108 ? 0.224 0.952 11.927 1.00 92.31 108 ALA A O 1
ATOM 830 N N . TYR A 1 109 ? 0.058 0.571 9.719 1.00 92.44 109 TYR A N 1
ATOM 831 C CA . TYR A 1 109 ? -1.163 -0.235 9.777 1.00 92.44 109 TYR A CA 1
ATOM 832 C C . TYR A 1 109 ? -1.011 -1.664 9.250 1.00 92.44 109 TYR A C 1
ATOM 834 O O . TYR A 1 109 ? -1.851 -2.512 9.558 1.00 92.44 109 TYR A O 1
ATOM 842 N N . GLY A 1 110 ? 0.039 -1.950 8.479 1.00 90.88 110 GLY A N 1
ATOM 843 C CA . GLY A 1 110 ? 0.279 -3.277 7.922 1.00 90.88 110 GLY A CA 1
ATOM 844 C C . GLY A 1 110 ? 0.570 -4.310 9.008 1.00 90.88 110 GLY A C 1
ATOM 845 O O . GLY A 1 110 ? 1.273 -4.028 9.984 1.00 90.88 110 GLY A O 1
ATOM 846 N N . SER A 1 111 ? 0.043 -5.521 8.822 1.00 93.12 111 SER A N 1
ATOM 847 C CA . SER A 1 111 ? 0.476 -6.689 9.591 1.00 93.12 111 SER A CA 1
ATOM 848 C C . SER A 1 111 ? 1.932 -7.030 9.260 1.00 93.12 111 SER A C 1
ATOM 850 O O . SER A 1 111 ? 2.460 -6.598 8.235 1.00 93.12 111 SER A O 1
ATOM 852 N N . GLU A 1 112 ? 2.588 -7.830 10.101 1.00 94.25 112 GLU A N 1
ATOM 853 C CA . GLU A 1 112 ? 3.990 -8.197 9.864 1.00 94.25 112 GLU A CA 1
ATOM 854 C C . GLU A 1 112 ? 4.181 -8.903 8.513 1.00 94.25 112 GLU A C 1
ATOM 856 O O . GLU A 1 112 ? 5.057 -8.522 7.741 1.00 94.25 112 GLU A O 1
ATOM 861 N N . ALA A 1 113 ? 3.270 -9.817 8.165 1.00 94.88 113 ALA A N 1
ATOM 862 C CA . ALA A 1 113 ? 3.260 -10.484 6.864 1.00 94.88 113 ALA A CA 1
ATOM 863 C C . ALA A 1 113 ? 3.142 -9.492 5.691 1.00 94.88 113 ALA A C 1
ATOM 865 O O . ALA A 1 113 ? 3.840 -9.619 4.690 1.00 94.88 113 ALA A O 1
ATOM 866 N N . VAL A 1 114 ? 2.293 -8.465 5.810 1.00 92.56 114 VAL A N 1
ATOM 867 C CA . VAL A 1 114 ? 2.129 -7.448 4.756 1.00 92.56 114 VAL A CA 1
ATOM 868 C C . VAL A 1 114 ? 3.383 -6.589 4.620 1.00 92.56 114 VAL A C 1
ATOM 870 O O . VAL A 1 114 ? 3.771 -6.251 3.506 1.00 92.56 114 VAL A O 1
ATOM 873 N N . ARG A 1 115 ? 4.055 -6.254 5.727 1.0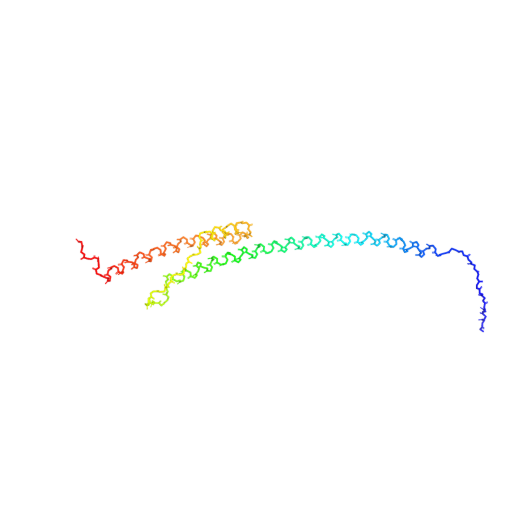0 94.44 115 ARG A N 1
ATOM 874 C CA . ARG A 1 115 ? 5.318 -5.501 5.688 1.00 94.44 115 ARG A CA 1
ATOM 875 C C . ARG A 1 115 ? 6.444 -6.301 5.045 1.00 94.44 115 ARG A C 1
ATOM 877 O O . ARG A 1 115 ? 7.255 -5.720 4.326 1.00 94.44 115 ARG A O 1
ATOM 884 N N . GLU A 1 116 ? 6.507 -7.601 5.314 1.00 95.19 116 GLU A N 1
ATOM 885 C CA . GLU A 1 116 ? 7.470 -8.510 4.691 1.00 95.19 116 GLU A CA 1
ATOM 886 C C . GLU A 1 116 ? 7.237 -8.590 3.179 1.00 95.19 116 GLU A C 1
ATOM 888 O O . GLU A 1 116 ? 8.136 -8.259 2.403 1.00 95.19 116 GLU A O 1
ATOM 893 N N . LEU A 1 117 ? 5.997 -8.863 2.762 1.00 94.25 117 LEU A N 1
ATOM 894 C CA . LEU A 1 117 ? 5.612 -8.877 1.349 1.00 94.25 117 LEU A CA 1
ATOM 895 C C . LEU A 1 117 ? 5.885 -7.534 0.661 1.00 94.25 117 LEU A C 1
ATOM 897 O O . LEU A 1 117 ? 6.427 -7.506 -0.441 1.00 94.25 117 LEU A O 1
ATOM 901 N N . HIS A 1 118 ? 5.575 -6.411 1.313 1.00 92.44 118 HIS A N 1
ATOM 902 C CA . HIS A 1 118 ? 5.853 -5.081 0.769 1.00 92.44 118 HIS A CA 1
ATOM 903 C C . HIS A 1 118 ? 7.357 -4.837 0.587 1.00 92.44 118 HIS A C 1
ATOM 905 O O . HIS A 1 118 ? 7.787 -4.246 -0.407 1.00 92.44 118 HIS A O 1
ATOM 911 N N . ARG A 1 119 ? 8.185 -5.307 1.527 1.00 92.56 119 ARG A N 1
ATOM 912 C CA . ARG A 1 119 ? 9.645 -5.199 1.437 1.00 92.56 119 ARG A CA 1
ATOM 913 C C . ARG A 1 119 ? 10.180 -5.994 0.251 1.00 92.56 119 ARG A C 1
ATOM 915 O O . ARG A 1 119 ? 11.005 -5.475 -0.499 1.00 92.56 119 ARG A O 1
ATOM 922 N N . ASP A 1 120 ? 9.705 -7.217 0.065 1.00 93.56 120 ASP A N 1
ATOM 923 C CA . ASP A 1 120 ? 10.136 -8.075 -1.039 1.00 93.56 120 ASP A CA 1
ATOM 924 C C . ASP A 1 120 ? 9.626 -7.582 -2.395 1.00 93.56 120 ASP A C 1
ATOM 926 O O . ASP A 1 120 ? 10.372 -7.571 -3.380 1.00 93.56 120 ASP A O 1
ATOM 930 N N . TRP A 1 121 ? 8.407 -7.050 -2.433 1.00 91.75 121 TRP A N 1
ATOM 931 C CA . TRP A 1 121 ? 7.888 -6.329 -3.590 1.00 91.75 121 TRP A CA 1
ATOM 932 C C . TRP A 1 121 ? 8.759 -5.112 -3.939 1.00 91.75 121 TRP A C 1
ATOM 934 O O . TRP A 1 121 ? 9.146 -4.941 -5.095 1.00 91.75 121 TRP A O 1
ATOM 944 N N . THR A 1 122 ? 9.172 -4.316 -2.94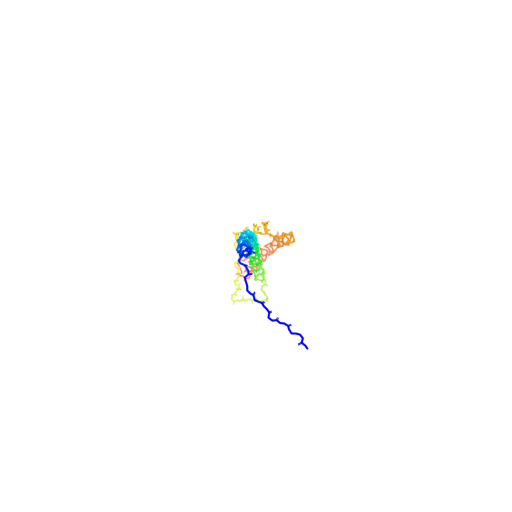7 1.00 88.94 122 THR A N 1
ATOM 945 C CA . THR A 1 122 ? 10.040 -3.144 -3.169 1.00 88.94 122 THR A CA 1
ATOM 946 C C . THR A 1 122 ? 11.417 -3.544 -3.715 1.00 88.94 122 THR A C 1
ATOM 948 O O . THR A 1 122 ? 11.952 -2.872 -4.597 1.00 88.94 122 THR A O 1
ATOM 951 N N . LYS A 1 123 ? 11.990 -4.665 -3.253 1.00 89.88 123 LYS A N 1
ATOM 952 C CA . LYS A 1 123 ? 13.230 -5.217 -3.833 1.00 89.88 123 LYS A CA 1
ATOM 953 C C . LYS A 1 123 ? 13.023 -5.645 -5.286 1.00 89.88 123 LYS A C 1
ATOM 955 O O . LYS A 1 123 ? 13.820 -5.290 -6.150 1.00 89.88 123 LYS A O 1
ATOM 960 N N . SER A 1 124 ? 11.930 -6.353 -5.568 1.00 88.69 124 SER A N 1
ATOM 961 C CA . SER A 1 124 ? 11.568 -6.778 -6.928 1.00 88.69 124 SER A CA 1
ATOM 962 C C . SER A 1 124 ? 11.415 -5.579 -7.866 1.00 88.69 124 SER A C 1
ATOM 964 O O . SER A 1 124 ? 11.861 -5.608 -9.012 1.00 88.69 124 SER A O 1
ATOM 966 N N . MET A 1 125 ? 10.878 -4.473 -7.352 1.00 85.75 125 MET A N 1
ATOM 967 C CA . MET A 1 125 ? 10.745 -3.224 -8.090 1.00 85.75 125 MET A CA 1
ATOM 968 C C . MET A 1 125 ? 12.077 -2.625 -8.549 1.00 85.75 125 MET A C 1
ATOM 970 O O . MET A 1 125 ? 12.143 -2.072 -9.648 1.00 85.75 125 MET A O 1
ATOM 974 N N . VAL A 1 126 ? 13.148 -2.757 -7.762 1.00 85.75 126 VAL A N 1
ATOM 975 C CA . VAL A 1 126 ? 14.492 -2.323 -8.178 1.00 85.75 126 VAL A CA 1
ATOM 976 C C . VAL A 1 126 ? 14.945 -3.100 -9.415 1.00 85.75 126 VAL A C 1
ATOM 978 O O . VAL A 1 126 ? 15.425 -2.496 -10.374 1.00 85.75 126 VAL A O 1
ATOM 981 N N . HIS A 1 127 ? 14.727 -4.417 -9.432 1.00 86.19 127 HIS A N 1
ATOM 982 C CA . HIS A 1 127 ? 15.080 -5.265 -10.572 1.00 86.19 127 HIS A CA 1
ATOM 983 C C . HIS A 1 127 ? 14.269 -4.922 -11.824 1.00 86.19 127 HIS A C 1
ATOM 985 O O . HIS A 1 127 ? 14.843 -4.786 -12.902 1.00 86.19 127 HIS A O 1
ATOM 991 N N . ILE A 1 128 ? 12.958 -4.707 -11.682 1.00 86.00 128 ILE A N 1
ATOM 992 C CA . ILE A 1 128 ? 12.095 -4.330 -12.810 1.00 86.00 128 ILE A CA 1
ATOM 993 C C . ILE A 1 128 ? 12.503 -2.956 -13.366 1.00 86.00 128 ILE A C 1
ATOM 995 O O . ILE A 1 128 ? 12.588 -2.792 -14.580 1.00 86.00 128 ILE A O 1
ATOM 999 N N . ARG A 1 129 ? 12.812 -1.970 -12.510 1.00 82.88 129 ARG A N 1
ATOM 1000 C CA . ARG A 1 129 ? 13.280 -0.645 -12.962 1.00 82.88 129 ARG A CA 1
ATOM 1001 C C . ARG A 1 129 ? 14.609 -0.725 -13.708 1.00 82.88 129 ARG A C 1
ATOM 1003 O O . ARG A 1 129 ? 14.751 -0.074 -14.740 1.00 82.88 129 ARG A O 1
ATOM 1010 N N . ALA A 1 130 ? 15.554 -1.521 -13.211 1.00 82.81 130 ALA A N 1
ATOM 1011 C CA . ALA A 1 130 ? 16.826 -1.741 -13.891 1.00 82.81 130 ALA A CA 1
ATOM 1012 C C . ALA A 1 130 ? 16.611 -2.386 -15.271 1.00 82.81 130 ALA A C 1
ATOM 1014 O O . ALA A 1 130 ? 17.116 -1.879 -16.270 1.00 82.81 130 ALA A O 1
ATOM 1015 N N . ALA A 1 131 ? 15.781 -3.432 -15.349 1.00 84.75 131 ALA A N 1
ATOM 1016 C CA . ALA A 1 131 ? 15.438 -4.080 -16.613 1.00 84.75 131 ALA A CA 1
ATOM 1017 C C . ALA A 1 131 ? 14.764 -3.108 -17.600 1.00 84.75 131 ALA A C 1
ATOM 1019 O O . ALA A 1 131 ? 15.145 -3.054 -18.766 1.00 84.75 131 ALA A O 1
ATOM 1020 N N . ALA A 1 132 ? 13.823 -2.283 -17.130 1.00 84.94 132 ALA A N 1
ATOM 1021 C CA . ALA A 1 132 ? 13.156 -1.272 -17.950 1.00 84.94 132 ALA A CA 1
ATOM 1022 C C . ALA A 1 132 ? 14.144 -0.251 -18.544 1.00 84.94 132 ALA A C 1
ATOM 1024 O O . ALA A 1 132 ? 14.017 0.142 -19.703 1.00 84.94 132 ALA A O 1
ATOM 1025 N N . GLN A 1 133 ? 15.148 0.173 -17.768 1.00 83.50 133 GLN A N 1
ATOM 1026 C CA . GLN A 1 133 ? 16.206 1.063 -18.257 1.00 83.50 133 GLN A CA 1
ATOM 1027 C C . GLN A 1 133 ? 17.055 0.393 -19.341 1.00 83.50 133 GLN A C 1
ATOM 1029 O O . GLN A 1 133 ? 17.330 1.018 -20.364 1.00 83.50 133 GLN A O 1
ATOM 1034 N N . THR A 1 134 ? 17.423 -0.876 -19.147 1.00 86.56 134 THR A N 1
ATOM 1035 C CA . THR A 1 134 ? 18.171 -1.650 -20.145 1.00 86.56 134 THR A CA 1
ATOM 1036 C C . THR A 1 134 ? 17.383 -1.810 -21.442 1.00 86.56 134 THR A C 1
ATOM 1038 O O . THR A 1 134 ? 17.935 -1.548 -22.507 1.00 86.56 134 THR A O 1
ATOM 1041 N N . ILE A 1 135 ? 16.095 -2.168 -21.366 1.00 83.88 135 ILE A N 1
ATOM 1042 C CA . ILE A 1 135 ? 15.222 -2.296 -22.544 1.00 83.88 135 ILE A CA 1
ATOM 1043 C C . ILE A 1 135 ? 15.206 -0.981 -23.323 1.00 83.88 135 ILE A C 1
ATOM 1045 O O . ILE A 1 135 ? 15.495 -0.972 -24.514 1.00 83.88 135 ILE A O 1
ATOM 1049 N N . ARG A 1 136 ? 14.968 0.150 -22.646 1.00 82.19 136 ARG A N 1
ATOM 1050 C CA . ARG A 1 136 ? 14.944 1.467 -23.300 1.00 82.19 136 ARG A CA 1
ATOM 1051 C C . ARG A 1 136 ? 16.258 1.820 -23.995 1.00 82.19 136 ARG A C 1
ATOM 1053 O O . ARG A 1 136 ? 16.221 2.393 -25.080 1.00 82.19 136 ARG A O 1
ATOM 1060 N N . TYR A 1 137 ? 17.396 1.509 -23.375 1.00 84.00 137 TYR A N 1
ATOM 1061 C CA . TYR A 1 137 ? 18.708 1.768 -23.967 1.00 84.00 137 TYR A CA 1
ATOM 1062 C C . TYR A 1 137 ? 18.921 0.944 -25.243 1.00 84.00 137 TYR A C 1
ATOM 1064 O O . TYR A 1 137 ? 19.276 1.498 -26.280 1.00 84.00 137 TYR A O 1
ATOM 1072 N N . VAL A 1 138 ? 18.637 -0.360 -25.183 1.00 84.94 138 VAL A N 1
ATOM 1073 C CA . VAL A 1 138 ? 18.805 -1.273 -26.323 1.00 84.94 138 VAL A CA 1
ATOM 1074 C C . VAL A 1 138 ? 17.843 -0.927 -27.461 1.00 84.94 138 VAL A C 1
ATOM 1076 O O . VAL A 1 138 ? 18.258 -0.902 -28.617 1.00 84.94 138 VAL A O 1
ATOM 1079 N N . THR A 1 139 ? 16.580 -0.607 -27.164 1.00 82.12 139 THR A N 1
ATOM 1080 C CA . THR A 1 139 ? 15.610 -0.187 -28.188 1.00 82.12 139 THR A CA 1
ATOM 1081 C C . THR A 1 139 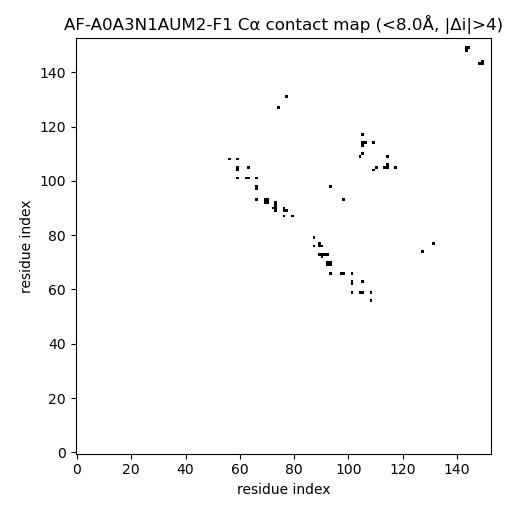? 16.069 1.083 -28.900 1.00 82.12 139 THR A C 1
ATOM 1083 O O . THR A 1 139 ? 16.065 1.125 -30.128 1.00 82.12 139 THR A O 1
ATOM 1086 N N . ALA A 1 140 ? 16.551 2.085 -28.156 1.00 81.62 140 ALA A N 1
ATOM 1087 C CA . ALA A 1 140 ? 17.084 3.309 -28.752 1.00 81.62 140 ALA A CA 1
ATOM 1088 C C . ALA A 1 140 ? 18.300 3.031 -29.653 1.00 81.62 140 ALA A C 1
ATOM 1090 O O . ALA A 1 140 ? 18.408 3.607 -30.734 1.00 81.62 140 ALA A O 1
ATOM 1091 N N . GLU A 1 141 ? 19.193 2.124 -29.247 1.00 84.25 141 GLU A N 1
ATOM 1092 C CA . GLU A 1 141 ? 20.341 1.718 -30.063 1.00 84.25 141 GLU A CA 1
ATOM 1093 C C . GLU A 1 141 ? 19.908 1.028 -31.369 1.00 84.25 141 GLU A C 1
ATOM 1095 O O . GLU A 1 141 ? 20.450 1.315 -32.440 1.00 84.25 141 GLU A O 1
ATOM 1100 N N . ILE A 1 142 ? 18.908 0.144 -31.307 1.00 82.50 142 ILE A N 1
ATOM 1101 C CA . ILE A 1 142 ? 18.352 -0.536 -32.484 1.00 82.50 142 ILE A CA 1
ATOM 1102 C C . ILE A 1 142 ? 17.731 0.476 -33.453 1.00 82.50 142 ILE A C 1
ATOM 1104 O O . ILE A 1 142 ? 17.979 0.389 -34.658 1.00 82.50 142 ILE A O 1
ATOM 1108 N N . ASP A 1 143 ? 16.970 1.446 -32.951 1.00 81.62 143 ASP A N 1
ATOM 1109 C CA . ASP A 1 143 ? 16.340 2.474 -33.786 1.00 81.62 143 ASP A CA 1
ATOM 1110 C C . ASP A 1 143 ? 17.377 3.399 -34.437 1.00 81.62 143 ASP A C 1
ATOM 1112 O O . ASP A 1 143 ? 17.270 3.711 -35.627 1.00 81.62 143 ASP A O 1
ATOM 1116 N N . MET A 1 144 ? 18.441 3.767 -33.715 1.00 80.06 144 MET A N 1
ATOM 1117 C CA . MET A 1 144 ? 19.570 4.517 -34.283 1.00 80.06 144 MET A CA 1
ATOM 1118 C C . MET A 1 144 ? 20.279 3.739 -35.401 1.00 80.06 144 MET A C 1
ATOM 1120 O O . MET A 1 144 ? 20.634 4.317 -36.429 1.00 80.06 144 MET A O 1
ATOM 1124 N N . ARG A 1 145 ? 20.445 2.417 -35.249 1.00 81.06 145 ARG A N 1
ATOM 1125 C CA . ARG A 1 145 ? 21.019 1.562 -36.304 1.00 81.06 145 ARG A CA 1
ATOM 1126 C C . ARG A 1 145 ? 20.092 1.436 -37.516 1.00 81.06 145 ARG A C 1
ATOM 1128 O O . ARG A 1 145 ? 20.573 1.482 -38.644 1.00 81.06 145 ARG A O 1
ATOM 1135 N N . LYS A 1 146 ? 18.776 1.303 -37.309 1.00 77.00 146 LYS A N 1
ATOM 1136 C CA . LYS A 1 146 ? 17.780 1.215 -38.396 1.00 77.00 146 LYS A CA 1
ATOM 1137 C C . LYS A 1 146 ? 17.655 2.512 -39.199 1.00 77.00 146 LYS A C 1
ATOM 1139 O O . LYS A 1 146 ? 17.410 2.455 -40.399 1.00 77.00 146 LYS A O 1
ATOM 1144 N N . THR A 1 147 ? 17.828 3.667 -38.558 1.00 80.12 147 THR A N 1
ATOM 1145 C CA . THR A 1 147 ? 17.693 4.994 -39.191 1.00 80.12 147 THR A CA 1
ATOM 1146 C C . THR A 1 147 ? 18.959 5.478 -39.909 1.00 80.12 147 THR A C 1
ATOM 1148 O O . THR A 1 147 ? 18.944 6.552 -40.502 1.00 80.12 147 THR A O 1
ATOM 1151 N N . GLY A 1 148 ? 20.049 4.697 -39.906 1.00 65.06 148 GLY A N 1
ATOM 1152 C CA . GLY A 1 148 ? 21.276 5.008 -40.654 1.00 65.06 148 GLY A CA 1
ATOM 1153 C C . GLY A 1 148 ? 22.122 6.152 -40.077 1.00 65.06 148 GLY A C 1
ATOM 1154 O O . GLY A 1 148 ? 23.149 6.496 -40.649 1.00 65.06 148 GLY A O 1
ATOM 1155 N N . LEU A 1 149 ? 21.745 6.712 -38.924 1.00 60.38 149 LEU A N 1
ATOM 1156 C CA . LEU A 1 149 ? 22.456 7.815 -38.259 1.00 60.38 149 LEU A CA 1
ATOM 1157 C C . LEU A 1 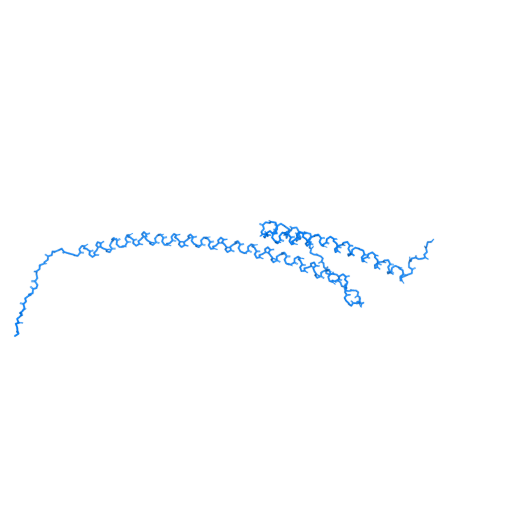149 ? 23.710 7.364 -37.477 1.00 60.38 149 LEU A C 1
ATOM 1159 O O . LEU A 1 149 ? 24.326 8.170 -36.786 1.00 60.38 149 LEU A O 1
ATOM 1163 N N . GLY A 1 150 ? 24.083 6.082 -37.559 1.00 54.62 150 GLY A N 1
ATOM 1164 C CA . GLY A 1 150 ? 25.140 5.467 -36.747 1.00 54.62 150 GLY A CA 1
ATOM 1165 C C . GLY A 1 150 ? 26.468 5.165 -37.452 1.00 54.62 150 GLY A C 1
ATOM 1166 O O . GLY A 1 150 ? 27.331 4.559 -36.825 1.00 54.62 150 GLY A O 1
ATOM 1167 N N . THR A 1 151 ? 26.657 5.532 -38.722 1.00 50.47 151 THR A N 1
ATOM 1168 C CA . THR A 1 151 ? 27.875 5.179 -39.487 1.00 50.47 151 THR A CA 1
ATOM 1169 C C . THR A 1 151 ? 28.461 6.349 -40.273 1.00 50.47 151 THR A C 1
ATOM 1171 O O . THR A 1 151 ? 28.723 6.215 -41.460 1.00 50.47 151 THR A O 1
ATOM 1174 N N . GLU A 1 152 ? 28.696 7.482 -39.609 1.00 49.88 152 GLU A N 1
ATOM 1175 C CA . GLU A 1 152 ? 29.705 8.465 -40.038 1.00 49.88 152 GLU A CA 1
ATOM 1176 C C . GLU A 1 152 ? 30.449 9.024 -38.806 1.00 49.88 152 GLU A C 1
ATOM 1178 O O . GLU A 1 152 ? 30.194 10.128 -38.332 1.00 49.88 152 GLU A O 1
ATOM 1183 N N . MET A 1 153 ? 31.356 8.215 -38.256 1.00 45.47 153 MET A N 1
ATOM 1184 C CA . MET A 1 153 ? 32.589 8.646 -37.574 1.00 45.47 153 MET A CA 1
ATOM 1185 C C . MET A 1 153 ? 33.723 7.767 -38.089 1.00 45.47 153 MET A C 1
ATOM 1187 O O . MET A 1 153 ? 34.854 8.288 -38.180 1.00 45.47 153 MET A O 1
#

Foldseek 3Di:
DDDDDDDDDDDDDDPCPVVVCVVVVVVVVVVVVVVVVVVVVVVVVVVVVVVVLVVLLVVLVVLLVVLVVLVVQQLCLLDDPDQDVVRDDRRDHDDPVSVVVSVVSCVVRNDPVSNVVVVVVVVVVVVSVVVSVVSVVVVVVVVCVVVVVPPDD

Sequence (153 aa):
MAWEWVPVVTAGVASSIAVGGTLLGARMGHLHAERLANARLQHERVLAADARRQQRLSEAYVELLDVVEGVGYWSAALYPMMDTDPPQELPPLPSLEKQVRVQALVTAYGSEAVRELHRDWTKSMVHIRAAAQTIRYVTAEIDMRKTGLGTEM

Secondary structure (DSSP, 8-state):
------------S-HHHHHHHHHHHHHHHHHHHHHHHHHHHHHHHHHHHHHHHHHHHHHHHHHHHHHHHHHHHHHHHTS-SS--SSPPPPPPPPPHHHHHHHHHHHHHH--HHHHHHHHHHHHHHHHHHHHHHHHHHHHHHHHHHHTTTT---

Solvent-accessible surface area (backbone atoms only — not comparable to full-atom values): 9028 Å² total; per-residue (Å²): 135,83,84,81,89,87,80,88,88,80,92,80,91,63,78,62,55,62,54,48,49,50,53,52,47,49,55,52,46,49,58,48,49,52,51,51,50,51,52,48,55,52,50,51,51,50,52,56,50,50,51,55,50,52,51,55,48,52,53,42,51,51,51,42,47,54,50,52,51,39,44,50,55,31,58,54,53,75,65,55,95,64,90,49,90,74,68,76,81,68,59,74,67,69,50,69,68,58,55,52,52,36,53,52,36,40,68,77,66,42,52,72,69,53,42,51,52,50,50,54,49,55,54,50,46,54,54,53,53,53,50,53,52,53,52,54,52,52,53,51,52,51,51,40,57,74,69,62,78,71,79,87,131